Protein AF-A0A935PQ11-F1 (afdb_monomer_lite)

Sequence (102 aa):
MACAAPLFALVLFLADPVLAFARDPCHEKTTPECVARQKENCRKAVDQGLATARELPARGPSEIERKRELVSKIETLVADRRRAGADECRTWTEVMGIAFAQ

Secondary structure (DSSP, 8-state):
--------SSSSS---GGGGTT--TTTT--SHHHHHHHHHHHHHHHHHHHHHHHH----SHHHHHHHHHHHHHHHHHHHHHHHTT--HHHHHHHHHHHHH--

Radius of gyration: 23.53 Å; chains: 1; bounding box: 49×76×41 Å

pLDDT: mean 80.62, std 19.13, range [40.09, 97.75]

Foldseek 3Di:
DDDDDDDPPPPPPPPPPVVVVVDPVLPPVPDPVSVVVVLVVLQVLLVVLLVVLVVDDADDDVSVVVSVVLSVVSVVLVVVCVVVVHGSNVNSVVNVVSVPVD

Structure (mmCIF, N/CA/C/O backbone):
data_AF-A0A935PQ11-F1
#
_entry.id   AF-A0A935PQ11-F1
#
loop_
_atom_site.group_PDB
_atom_site.id
_atom_site.type_symbol
_atom_site.label_atom_id
_atom_site.label_alt_id
_atom_site.label_comp_id
_atom_site.label_asym_id
_atom_site.label_entity_id
_atom_site.label_seq_id
_atom_site.pdbx_PDB_ins_code
_atom_site.Cartn_x
_atom_site.Cartn_y
_atom_site.Cartn_z
_atom_site.occupancy
_atom_site.B_iso_or_equiv
_atom_site.auth_seq_id
_atom_site.auth_comp_id
_atom_site.auth_asym_id
_atom_site.auth_atom_id
_atom_site.pdbx_PDB_model_num
ATOM 1 N N . MET A 1 1 ? 32.686 63.352 -4.234 1.00 40.69 1 MET A N 1
ATOM 2 C CA . MET A 1 1 ? 32.273 62.797 -5.546 1.00 40.69 1 MET A CA 1
ATOM 3 C C . MET A 1 1 ? 33.345 61.808 -5.980 1.00 40.69 1 MET A C 1
ATOM 5 O O . MET A 1 1 ? 34.497 62.192 -5.923 1.00 40.69 1 MET A O 1
ATOM 9 N N . ALA A 1 2 ? 33.108 60.554 -6.350 1.00 40.09 2 ALA A N 1
ATOM 10 C CA . ALA A 1 2 ? 31.893 59.771 -6.535 1.00 40.09 2 ALA A CA 1
ATOM 11 C C . ALA A 1 2 ? 32.245 58.285 -6.285 1.00 40.09 2 ALA A C 1
ATOM 13 O O . ALA A 1 2 ? 33.352 57.855 -6.601 1.00 40.09 2 ALA A O 1
ATOM 14 N N . CYS A 1 3 ? 31.313 57.530 -5.698 1.00 45.41 3 CYS A N 1
ATOM 15 C CA . CYS A 1 3 ? 31.379 56.073 -5.579 1.00 45.41 3 CYS A CA 1
ATOM 16 C C . CYS A 1 3 ? 31.131 55.434 -6.950 1.00 45.41 3 CYS A C 1
ATOM 18 O O . CYS A 1 3 ? 30.149 5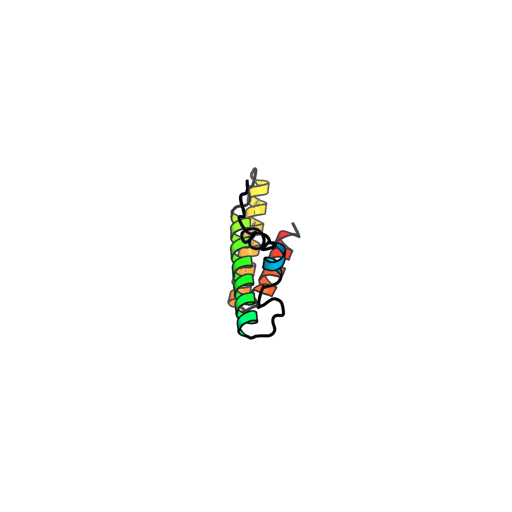5.775 -7.605 1.00 45.41 3 CYS A O 1
ATOM 20 N N . ALA A 1 4 ? 31.965 54.477 -7.351 1.00 46.75 4 ALA A N 1
ATOM 21 C CA . ALA A 1 4 ? 31.717 53.619 -8.505 1.00 46.75 4 ALA A CA 1
ATOM 22 C C . ALA A 1 4 ? 31.958 52.161 -8.094 1.00 46.75 4 ALA A C 1
ATOM 24 O O . ALA A 1 4 ? 33.064 51.641 -8.198 1.00 46.75 4 ALA A O 1
ATOM 25 N N . ALA A 1 5 ? 30.910 51.519 -7.580 1.00 47.25 5 ALA A N 1
ATOM 26 C CA . ALA A 1 5 ? 30.843 50.072 -7.423 1.00 47.25 5 ALA A CA 1
ATOM 27 C C . ALA A 1 5 ? 30.056 49.513 -8.622 1.00 47.25 5 ALA A C 1
ATOM 29 O O . ALA A 1 5 ? 28.865 49.816 -8.743 1.00 47.25 5 ALA A O 1
ATOM 30 N N . PRO A 1 6 ? 30.665 48.734 -9.534 1.00 49.97 6 PRO A N 1
ATOM 31 C CA . PRO A 1 6 ? 29.920 48.123 -10.618 1.00 49.97 6 PRO A CA 1
ATOM 32 C C . PRO A 1 6 ? 29.248 46.848 -10.097 1.00 49.97 6 PRO A C 1
ATOM 34 O O . PRO A 1 6 ? 29.891 45.831 -9.869 1.00 49.97 6 PRO A O 1
ATOM 37 N N . LEU A 1 7 ? 27.943 46.943 -9.839 1.00 48.28 7 LEU A N 1
ATOM 38 C CA . LEU A 1 7 ? 26.899 46.114 -10.462 1.00 48.28 7 LEU A CA 1
ATOM 39 C C . LEU A 1 7 ? 27.267 44.660 -10.847 1.00 48.28 7 LEU A C 1
ATOM 41 O O . LEU A 1 7 ? 26.966 44.225 -11.952 1.00 48.28 7 LEU A O 1
ATOM 45 N N . PHE A 1 8 ? 27.877 43.880 -9.954 1.00 47.22 8 PHE A N 1
ATOM 46 C CA . PHE A 1 8 ? 28.152 42.451 -10.190 1.00 47.22 8 PHE A CA 1
ATOM 47 C C . PHE A 1 8 ? 27.567 41.541 -9.102 1.00 47.22 8 PHE A C 1
ATOM 49 O O . PHE A 1 8 ? 28.087 40.468 -8.820 1.00 47.22 8 PHE A O 1
ATOM 56 N N . ALA A 1 9 ? 26.481 41.975 -8.459 1.00 48.38 9 ALA A N 1
ATOM 57 C CA . ALA A 1 9 ? 25.879 41.257 -7.332 1.00 48.38 9 ALA A CA 1
ATOM 58 C C . ALA A 1 9 ? 24.357 41.063 -7.461 1.00 48.38 9 ALA A C 1
ATOM 60 O O . ALA A 1 9 ? 23.684 40.876 -6.453 1.00 48.38 9 ALA A O 1
ATOM 61 N N . LEU A 1 10 ? 23.792 41.117 -8.675 1.00 47.22 10 LEU A N 1
ATOM 62 C CA . LEU A 1 10 ? 22.331 41.093 -8.851 1.00 47.22 10 LEU A CA 1
ATOM 63 C C . LEU A 1 10 ? 21.812 40.152 -9.950 1.00 47.22 10 LEU A C 1
ATOM 65 O O . LEU A 1 10 ? 20.751 40.396 -10.509 1.00 47.22 10 LEU A O 1
ATOM 69 N N . VAL A 1 11 ? 22.535 39.069 -10.262 1.00 48.94 11 VAL A N 1
ATOM 70 C CA . VAL A 1 11 ? 22.062 38.046 -11.229 1.00 48.94 11 VAL A CA 1
ATOM 71 C C . VAL A 1 11 ? 22.109 36.614 -10.667 1.00 48.94 11 VAL A C 1
ATOM 73 O O . VAL A 1 11 ? 21.759 35.665 -11.354 1.00 48.94 11 VAL A O 1
ATOM 76 N N . LEU A 1 12 ? 22.483 36.415 -9.397 1.00 48.34 12 LEU A N 1
ATOM 77 C CA . LEU A 1 12 ? 22.595 35.066 -8.808 1.00 48.34 12 LEU A CA 1
ATOM 78 C C . LEU A 1 12 ? 21.427 34.659 -7.893 1.00 48.34 12 LEU A C 1
ATOM 80 O O . LEU A 1 12 ? 21.464 33.579 -7.316 1.00 48.34 12 LEU A O 1
ATOM 84 N N . PHE A 1 13 ? 20.377 35.477 -7.780 1.00 46.88 13 PHE A N 1
ATOM 85 C CA . PHE A 1 13 ? 19.248 35.228 -6.867 1.00 46.88 13 PHE A CA 1
ATOM 86 C C . PHE A 1 13 ? 17.905 34.938 -7.555 1.00 46.88 13 PHE A C 1
ATOM 88 O O . PHE A 1 13 ? 16.856 35.057 -6.933 1.00 46.88 13 PHE A O 1
ATOM 95 N N . LEU A 1 14 ? 17.925 34.507 -8.818 1.00 48.59 14 LEU A N 1
ATOM 96 C CA . LEU A 1 14 ? 16.753 33.947 -9.503 1.00 48.59 14 LEU A CA 1
ATOM 97 C C . LEU A 1 14 ? 17.041 32.508 -9.949 1.00 48.59 14 LEU A C 1
ATOM 99 O O . LEU A 1 14 ? 16.854 32.137 -11.103 1.00 48.59 14 LEU A O 1
ATOM 103 N N . ALA A 1 15 ? 17.520 31.676 -9.023 1.00 50.22 15 ALA A N 1
ATOM 104 C CA . ALA A 1 15 ? 17.280 30.244 -9.138 1.00 50.22 15 ALA A CA 1
ATOM 105 C C . ALA A 1 15 ? 15.790 30.026 -8.841 1.00 50.22 15 ALA A C 1
ATOM 107 O O . ALA A 1 15 ? 15.389 29.785 -7.705 1.00 50.22 15 ALA A O 1
ATOM 108 N N . ASP A 1 16 ? 14.977 30.224 -9.876 1.00 45.75 16 ASP A N 1
ATOM 109 C CA . ASP A 1 16 ? 13.548 29.950 -9.904 1.00 45.75 16 ASP A CA 1
ATOM 110 C C . ASP A 1 16 ? 13.274 28.549 -9.318 1.00 45.75 16 ASP A C 1
ATOM 112 O O . ASP A 1 16 ? 13.709 27.551 -9.906 1.00 45.75 16 ASP A O 1
ATOM 116 N N . PRO A 1 17 ? 12.533 28.412 -8.199 1.00 53.31 17 PRO A N 1
ATOM 117 C CA . PRO A 1 17 ? 12.136 27.100 -7.676 1.00 53.31 17 PRO A CA 1
ATOM 118 C C . PRO A 1 17 ? 11.251 26.320 -8.667 1.00 53.31 17 PRO A C 1
ATOM 120 O O . PRO A 1 17 ? 11.058 25.114 -8.523 1.00 53.31 17 PRO A O 1
ATOM 123 N N . VAL A 1 18 ? 10.763 26.986 -9.718 1.00 50.34 18 VAL A N 1
ATOM 124 C CA . VAL A 1 18 ? 9.992 26.404 -10.821 1.00 50.34 18 VAL A CA 1
ATOM 125 C C . VAL A 1 18 ? 10.839 25.448 -11.680 1.00 50.34 18 VAL A C 1
ATOM 127 O O . VAL A 1 18 ? 10.323 24.446 -12.171 1.00 50.34 18 VAL A O 1
ATOM 130 N N . LEU A 1 19 ? 12.156 25.667 -11.804 1.00 46.59 19 LEU A N 1
ATOM 131 C CA . LEU A 1 19 ? 13.049 24.802 -12.595 1.00 46.59 19 LEU A CA 1
ATOM 132 C C . LEU A 1 19 ? 13.453 23.498 -11.884 1.00 46.59 19 LEU A C 1
ATOM 134 O O . LEU A 1 19 ? 13.984 22.594 -12.532 1.00 46.59 19 LEU A O 1
ATOM 138 N N . ALA A 1 20 ? 13.198 23.370 -10.579 1.00 47.78 20 ALA A N 1
ATOM 139 C CA . ALA A 1 20 ? 13.513 22.156 -9.824 1.00 47.78 20 ALA A CA 1
ATOM 140 C C . ALA A 1 20 ? 12.545 20.999 -10.139 1.00 47.78 20 ALA A C 1
ATOM 142 O O . ALA A 1 20 ? 12.954 19.840 -10.140 1.00 47.78 20 ALA A O 1
ATOM 143 N N . PHE A 1 21 ? 11.289 21.299 -10.488 1.00 47.75 21 PHE A N 1
ATOM 144 C CA . PHE A 1 21 ? 10.297 20.286 -10.872 1.00 47.75 21 PHE A CA 1
ATOM 145 C C . PHE A 1 21 ? 10.472 19.775 -12.314 1.00 47.75 21 PHE A C 1
ATOM 147 O O . PHE A 1 21 ? 9.990 18.696 -12.645 1.00 47.75 21 PHE A O 1
ATOM 154 N N . ALA A 1 22 ? 11.208 20.504 -13.161 1.00 51.28 22 ALA A N 1
ATOM 155 C CA . ALA A 1 22 ? 11.465 20.140 -14.557 1.00 51.28 22 ALA A CA 1
ATOM 156 C C . ALA A 1 22 ? 12.594 19.103 -14.746 1.00 51.28 22 ALA A C 1
ATOM 158 O O . ALA A 1 22 ? 12.881 18.703 -15.871 1.00 51.28 22 ALA A O 1
ATOM 159 N N . ARG A 1 23 ? 13.264 18.668 -13.671 1.00 57.09 23 ARG A N 1
ATOM 160 C CA . ARG A 1 23 ? 14.407 17.742 -13.737 1.00 57.09 23 ARG A CA 1
ATOM 161 C C . ARG A 1 23 ? 14.210 16.512 -12.856 1.00 57.09 23 ARG A C 1
ATOM 163 O O . ARG A 1 23 ? 15.099 16.148 -12.095 1.00 57.09 23 ARG A O 1
ATOM 170 N N . ASP A 1 24 ? 13.075 15.831 -12.981 1.00 65.31 24 ASP A N 1
ATOM 171 C CA . ASP A 1 24 ? 13.076 14.396 -12.688 1.00 65.31 24 ASP A CA 1
ATOM 172 C C . ASP A 1 24 ? 13.659 13.681 -13.922 1.00 65.31 24 ASP A C 1
ATOM 174 O O . ASP A 1 24 ? 12.966 13.569 -14.937 1.00 65.31 24 ASP A O 1
ATOM 178 N N . PRO A 1 25 ? 14.917 13.189 -13.886 1.00 67.38 25 PRO A N 1
ATOM 179 C CA . PRO A 1 25 ? 15.536 12.545 -15.045 1.00 67.38 25 PRO A CA 1
ATOM 180 C C . PRO A 1 25 ? 14.837 11.238 -15.456 1.00 67.38 25 PRO A C 1
ATOM 182 O O . PRO A 1 25 ? 15.189 10.659 -16.477 1.00 67.38 25 PRO A O 1
ATOM 185 N N . CYS A 1 26 ? 13.846 10.773 -14.686 1.00 74.69 26 CYS A N 1
ATOM 186 C CA . CYS A 1 26 ? 13.055 9.586 -14.983 1.00 74.69 26 CYS A CA 1
ATOM 187 C C . CYS A 1 26 ? 11.576 9.869 -15.234 1.00 74.69 26 CYS A C 1
ATOM 189 O O . CYS A 1 26 ? 10.772 8.935 -15.192 1.00 74.69 26 CYS A O 1
ATOM 191 N N . HIS A 1 27 ? 11.220 11.116 -15.551 1.00 72.19 27 HIS A N 1
ATOM 192 C CA . HIS A 1 27 ? 9.858 11.474 -15.938 1.00 72.19 27 HIS A CA 1
ATOM 193 C C . HIS A 1 27 ? 9.324 10.594 -17.087 1.00 72.19 27 HIS A C 1
ATOM 195 O O . HIS A 1 27 ? 8.221 10.057 -16.994 1.00 72.19 27 HIS A O 1
ATOM 201 N N . GLU A 1 28 ? 10.131 10.369 -18.131 1.00 66.19 28 GLU A N 1
ATOM 202 C CA . GLU A 1 28 ? 9.695 9.674 -19.353 1.00 66.19 28 GLU A CA 1
ATOM 203 C C . GLU A 1 28 ? 9.787 8.134 -19.298 1.00 66.19 28 GLU A C 1
ATOM 205 O O . GLU A 1 28 ? 9.337 7.462 -20.220 1.00 66.19 28 GLU A O 1
ATOM 210 N N . LYS A 1 29 ? 10.297 7.533 -18.210 1.00 67.94 29 LYS A N 1
ATOM 211 C CA . LYS A 1 29 ? 10.357 6.060 -18.013 1.00 67.94 29 LYS A CA 1
ATOM 212 C C . LYS A 1 29 ? 11.041 5.272 -19.152 1.00 67.94 29 LYS A C 1
ATOM 214 O O . LYS A 1 29 ? 10.722 4.106 -19.374 1.00 67.94 29 LYS A O 1
ATOM 219 N N . THR A 1 30 ? 11.975 5.882 -19.873 1.00 74.19 30 THR A N 1
ATOM 220 C CA . THR A 1 30 ? 12.549 5.317 -21.109 1.00 74.19 30 THR A CA 1
ATOM 221 C C . THR A 1 30 ? 13.764 4.414 -20.892 1.00 74.19 30 THR A C 1
ATOM 223 O O . THR A 1 30 ? 14.111 3.644 -21.786 1.00 74.19 30 THR A O 1
ATOM 226 N N . THR A 1 31 ? 14.410 4.463 -19.721 1.00 83.81 31 THR A N 1
ATOM 227 C CA . THR A 1 31 ? 15.611 3.665 -19.422 1.00 83.81 31 THR A CA 1
ATOM 228 C C . THR A 1 31 ? 15.351 2.591 -18.355 1.00 83.81 31 THR A C 1
ATOM 230 O O . THR A 1 31 ? 14.508 2.789 -17.473 1.00 83.81 31 THR A O 1
ATOM 233 N N . PRO A 1 32 ? 16.093 1.463 -18.367 1.00 86.12 32 PRO A N 1
ATOM 234 C CA . PRO A 1 32 ? 15.978 0.428 -17.335 1.00 86.12 32 PRO A CA 1
ATOM 235 C C . PRO A 1 32 ? 16.208 0.947 -15.908 1.00 86.12 32 PRO A C 1
ATOM 237 O O . PRO A 1 32 ? 15.514 0.529 -14.983 1.00 86.12 32 PRO A O 1
ATOM 240 N N . GLU A 1 33 ? 17.138 1.888 -15.731 1.00 85.44 33 GLU A N 1
ATOM 241 C CA . GLU A 1 33 ? 17.402 2.544 -14.444 1.00 85.44 33 GLU A CA 1
ATOM 242 C C . GLU A 1 33 ? 16.173 3.319 -13.951 1.00 85.44 33 GLU A C 1
ATOM 244 O O . GLU A 1 33 ? 15.760 3.187 -12.798 1.00 85.44 33 GLU A O 1
ATOM 249 N N . CYS A 1 34 ? 15.523 4.063 -14.845 1.00 87.06 34 CYS A N 1
ATOM 250 C CA . CYS A 1 34 ? 14.317 4.808 -14.516 1.00 87.06 34 CYS A CA 1
ATOM 251 C C . CYS A 1 34 ? 13.125 3.907 -14.190 1.00 87.06 34 CYS A C 1
ATOM 253 O O . CYS A 1 34 ? 12.354 4.212 -13.276 1.00 87.06 34 CYS A O 1
ATOM 255 N N . VAL A 1 35 ? 13.000 2.766 -14.871 1.00 85.56 35 VAL A N 1
ATOM 256 C CA . VAL A 1 35 ? 12.005 1.739 -14.532 1.00 85.56 35 VAL A CA 1
ATOM 257 C C . VAL A 1 35 ? 12.286 1.141 -13.148 1.00 85.56 35 VAL A C 1
ATOM 259 O O . VAL A 1 35 ? 11.359 0.980 -12.353 1.00 85.56 35 VAL A O 1
ATOM 262 N N . ALA A 1 36 ? 13.547 0.849 -12.819 1.00 87.50 36 ALA A N 1
ATOM 263 C CA . ALA A 1 36 ? 13.925 0.327 -11.506 1.00 87.50 36 ALA A CA 1
ATOM 264 C C . ALA A 1 36 ? 13.626 1.333 -10.381 1.00 87.50 36 ALA A C 1
ATOM 266 O O . ALA A 1 36 ? 12.993 0.971 -9.387 1.00 87.50 36 ALA A O 1
ATOM 267 N N . ARG A 1 37 ? 13.986 2.608 -10.572 1.00 87.56 37 ARG A N 1
ATOM 268 C CA . ARG A 1 37 ? 13.693 3.681 -9.612 1.00 87.56 37 ARG A CA 1
ATOM 269 C C . ARG A 1 37 ? 12.196 3.879 -9.404 1.00 87.56 37 ARG A C 1
ATOM 271 O O . ARG A 1 37 ? 11.742 4.082 -8.282 1.00 87.56 37 ARG A O 1
ATOM 278 N N . GLN A 1 38 ? 11.405 3.789 -10.469 1.00 85.81 38 GLN A N 1
ATOM 279 C CA . GLN A 1 38 ? 9.951 3.847 -10.353 1.00 85.81 38 GLN A CA 1
ATOM 280 C C . GLN A 1 38 ? 9.399 2.694 -9.511 1.00 85.81 38 GLN A C 1
ATOM 282 O O . GLN A 1 38 ? 8.590 2.940 -8.619 1.00 85.81 38 GLN A O 1
ATOM 287 N N . LYS A 1 39 ? 9.845 1.458 -9.758 1.00 88.31 39 LYS A N 1
ATOM 288 C CA . LYS A 1 39 ? 9.431 0.301 -8.951 1.00 88.31 39 LYS A CA 1
ATOM 289 C C . LYS A 1 39 ? 9.779 0.491 -7.477 1.00 88.31 39 LYS A C 1
ATOM 291 O O . LYS A 1 39 ? 8.954 0.199 -6.614 1.00 88.31 39 LYS A O 1
ATOM 296 N N . GLU A 1 40 ? 10.960 1.033 -7.188 1.00 91.69 40 GLU A N 1
ATOM 297 C CA . GLU A 1 40 ? 11.361 1.381 -5.825 1.00 91.69 40 GLU A CA 1
ATOM 298 C C . GLU A 1 40 ? 10.436 2.438 -5.203 1.00 91.69 40 GLU A C 1
ATOM 300 O O . GLU A 1 40 ? 9.976 2.264 -4.075 1.00 91.69 40 GLU A O 1
ATOM 305 N N . ASN A 1 41 ? 10.110 3.504 -5.936 1.00 91.19 41 ASN A N 1
ATOM 306 C CA . ASN A 1 41 ? 9.197 4.545 -5.461 1.00 91.19 41 ASN A CA 1
ATOM 307 C C . ASN A 1 41 ? 7.796 3.992 -5.173 1.00 91.19 41 ASN A C 1
ATOM 309 O O . ASN A 1 41 ? 7.198 4.339 -4.159 1.00 91.19 41 ASN A O 1
ATOM 313 N N . CYS A 1 42 ? 7.289 3.098 -6.021 1.00 93.06 42 CYS A N 1
ATOM 314 C CA . CYS A 1 42 ? 6.005 2.442 -5.795 1.00 93.06 42 CYS A CA 1
ATOM 315 C C . CYS A 1 42 ? 6.029 1.546 -4.557 1.00 93.06 42 CYS A C 1
ATOM 317 O O . CYS A 1 42 ? 5.111 1.609 -3.745 1.00 93.06 42 CYS A O 1
ATOM 319 N N . ARG A 1 43 ? 7.104 0.776 -4.357 1.00 94.50 43 ARG A N 1
ATOM 320 C CA . ARG A 1 43 ? 7.284 -0.017 -3.136 1.00 94.50 43 ARG A CA 1
ATOM 321 C C . ARG A 1 43 ? 7.275 0.871 -1.889 1.00 94.50 43 ARG A C 1
ATOM 323 O O . ARG A 1 43 ? 6.567 0.568 -0.933 1.00 94.50 43 ARG A O 1
ATOM 330 N N . LYS A 1 44 ? 8.014 1.988 -1.918 1.00 94.81 44 LYS A N 1
ATOM 331 C CA . LYS A 1 44 ? 8.014 2.981 -0.831 1.00 94.81 44 LYS A CA 1
ATOM 332 C C . LYS A 1 44 ? 6.614 3.539 -0.584 1.00 94.81 44 LYS A C 1
ATOM 334 O O . LYS A 1 44 ? 6.217 3.635 0.569 1.00 94.81 44 LYS A O 1
ATOM 339 N N . ALA A 1 45 ? 5.857 3.850 -1.636 1.00 92.38 45 ALA A N 1
ATOM 340 C CA . ALA A 1 45 ? 4.485 4.338 -1.511 1.00 92.38 45 ALA A CA 1
ATOM 341 C C . ALA A 1 45 ? 3.556 3.302 -0.854 1.00 92.38 45 ALA A C 1
ATOM 343 O O . ALA A 1 45 ? 2.813 3.657 0.056 1.00 92.38 45 ALA A O 1
ATOM 344 N N . VAL A 1 46 ? 3.647 2.023 -1.243 1.00 94.94 46 VAL A N 1
ATOM 345 C CA . VAL A 1 46 ? 2.902 0.922 -0.602 1.00 94.94 46 VAL A CA 1
ATOM 346 C C . VAL A 1 46 ? 3.232 0.832 0.887 1.00 94.94 46 VAL A C 1
ATOM 348 O O . VAL A 1 46 ? 2.324 0.826 1.720 1.00 94.94 46 VAL A O 1
ATOM 351 N N . ASP A 1 47 ? 4.521 0.802 1.230 1.00 94.94 47 ASP A N 1
ATOM 352 C CA . ASP A 1 47 ? 4.969 0.689 2.620 1.00 94.94 47 ASP A CA 1
ATOM 353 C C . ASP A 1 47 ? 4.528 1.910 3.450 1.00 94.94 47 ASP A C 1
ATOM 355 O O . ASP A 1 47 ? 4.041 1.765 4.574 1.00 94.94 47 ASP A O 1
ATOM 359 N N . GLN A 1 48 ? 4.633 3.111 2.878 1.00 94.12 48 GLN A N 1
ATOM 360 C CA . GLN A 1 48 ? 4.251 4.359 3.531 1.00 94.12 48 GLN A CA 1
ATOM 361 C C . GLN A 1 48 ? 2.731 4.473 3.704 1.00 94.12 48 GLN A C 1
ATOM 363 O O . GLN A 1 48 ? 2.273 4.835 4.783 1.00 94.12 48 GLN A O 1
ATOM 368 N N . GLY A 1 49 ? 1.937 4.091 2.700 1.00 90.38 49 GLY A N 1
ATOM 369 C CA . GLY A 1 49 ? 0.476 4.071 2.799 1.00 90.38 49 GLY A CA 1
ATOM 370 C C . GLY A 1 49 ? -0.029 3.081 3.848 1.00 90.38 49 GLY A C 1
ATOM 371 O O . GLY A 1 49 ? -0.935 3.407 4.616 1.00 90.38 49 GLY A O 1
ATOM 372 N N . LEU A 1 50 ? 0.597 1.903 3.952 1.00 93.56 50 LEU A N 1
ATOM 373 C CA . LEU A 1 50 ? 0.289 0.942 5.011 1.00 93.56 50 LEU A CA 1
ATOM 374 C C . LEU A 1 50 ? 0.650 1.488 6.402 1.00 93.56 50 LEU A C 1
ATOM 376 O O . LEU A 1 50 ? -0.139 1.349 7.339 1.00 93.56 50 LEU A O 1
ATOM 380 N N . ALA A 1 51 ? 1.811 2.132 6.547 1.00 94.19 51 ALA A N 1
ATOM 381 C CA . ALA A 1 51 ? 2.189 2.791 7.796 1.00 94.19 51 ALA A CA 1
ATOM 382 C C . ALA A 1 51 ? 1.174 3.881 8.181 1.00 94.19 51 ALA A C 1
ATOM 384 O O . ALA A 1 51 ? 0.663 3.880 9.299 1.00 94.19 51 ALA A O 1
ATOM 385 N N . THR A 1 52 ? 0.779 4.731 7.230 1.00 91.38 52 THR A N 1
ATOM 386 C CA . THR A 1 52 ? -0.245 5.756 7.453 1.00 91.38 52 THR A CA 1
ATOM 387 C C . THR A 1 52 ? -1.579 5.144 7.885 1.00 91.38 52 THR A C 1
ATOM 389 O O . THR A 1 52 ?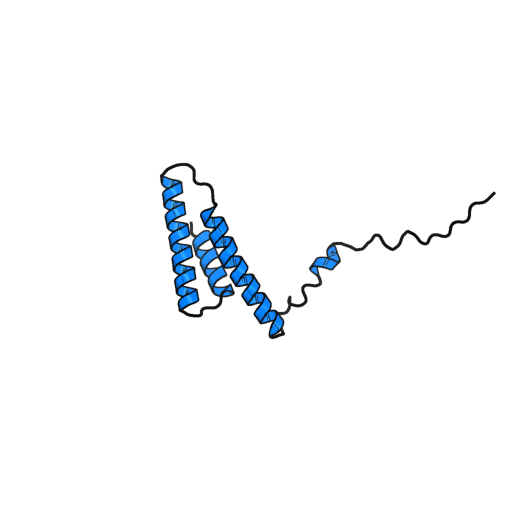 -2.160 5.604 8.865 1.00 91.38 52 THR A O 1
ATOM 392 N N . ALA A 1 53 ? -2.051 4.073 7.237 1.00 90.81 53 ALA A N 1
ATOM 393 C CA . ALA A 1 53 ? -3.295 3.399 7.621 1.00 90.81 53 ALA A CA 1
ATOM 394 C C . ALA A 1 53 ? -3.261 2.879 9.072 1.00 90.81 53 ALA A C 1
ATOM 396 O O . ALA A 1 53 ? -4.256 2.970 9.798 1.00 90.81 53 ALA A O 1
ATOM 397 N N . ARG A 1 54 ? -2.103 2.386 9.528 1.00 93.62 54 ARG A N 1
ATOM 398 C CA . ARG A 1 54 ? -1.884 1.951 10.919 1.00 93.62 54 ARG A CA 1
ATOM 399 C C . ARG A 1 54 ? -1.861 3.111 11.910 1.00 93.62 54 ARG A C 1
ATOM 401 O O . ARG A 1 54 ? -2.234 2.918 13.066 1.00 93.62 54 ARG A O 1
ATOM 408 N N . GLU A 1 55 ? -1.475 4.301 11.479 1.00 94.38 55 GLU A N 1
ATOM 409 C CA . GLU A 1 55 ? -1.374 5.495 12.324 1.00 94.38 55 GLU A CA 1
ATOM 410 C C . GLU A 1 55 ? -2.655 6.338 12.350 1.00 94.38 55 GLU A C 1
ATOM 412 O O . GLU A 1 55 ? -2.806 7.176 13.238 1.00 94.38 55 GLU A O 1
ATOM 417 N N . LEU A 1 56 ? -3.617 6.083 11.450 1.00 87.94 56 LEU A N 1
ATOM 418 C CA . LEU A 1 56 ? -4.879 6.828 11.406 1.00 87.94 56 LEU A CA 1
ATOM 419 C C . LEU A 1 56 ? -5.572 6.853 12.783 1.00 87.94 56 LEU A C 1
ATOM 421 O O . LEU A 1 56 ? -5.758 5.796 13.398 1.00 87.94 56 LEU A O 1
ATOM 425 N N . PRO A 1 57 ? 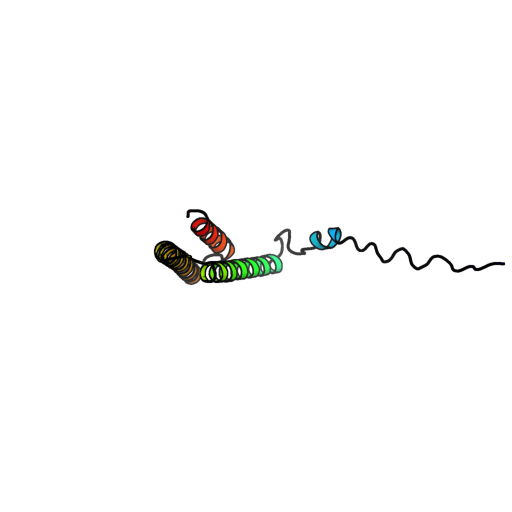-5.973 8.026 13.296 1.00 91.00 57 PRO A N 1
ATOM 426 C CA . PRO A 1 57 ? -6.696 8.100 14.555 1.00 91.00 57 PRO A CA 1
ATOM 427 C C . PRO A 1 57 ? -8.081 7.456 14.405 1.00 91.00 57 PRO A C 1
ATOM 429 O O . PRO A 1 57 ? -8.749 7.644 13.393 1.00 91.00 57 PRO A O 1
ATOM 432 N N . ALA A 1 58 ? -8.517 6.722 15.428 1.00 92.44 58 ALA A N 1
ATOM 433 C CA . ALA A 1 58 ? -9.852 6.135 15.506 1.00 92.44 58 ALA A CA 1
ATOM 434 C C . ALA A 1 58 ? -10.470 6.479 16.866 1.00 92.44 58 ALA A C 1
ATOM 436 O O . ALA A 1 58 ? -9.861 6.244 17.913 1.00 92.44 58 ALA A O 1
ATOM 437 N N . ARG A 1 59 ? -11.659 7.078 16.856 1.00 92.25 59 ARG A N 1
ATOM 438 C CA . ARG A 1 59 ? -12.372 7.576 18.032 1.00 92.25 59 ARG A CA 1
ATOM 439 C C . ARG A 1 59 ? -13.525 6.633 18.356 1.00 92.25 59 ARG A C 1
ATOM 441 O O . ARG A 1 59 ? -14.630 6.741 17.838 1.00 92.25 59 ARG A O 1
ATOM 448 N N . GLY A 1 60 ? -13.254 5.709 19.270 1.00 95.25 60 GLY A N 1
ATOM 449 C CA . GLY A 1 60 ? -14.248 4.786 19.807 1.00 95.25 60 GLY A CA 1
ATOM 450 C C . GLY A 1 60 ? -14.308 3.430 19.092 1.00 95.25 60 GLY A C 1
ATOM 451 O O . GLY A 1 60 ? -13.615 3.208 18.099 1.00 95.25 60 GLY A O 1
ATOM 452 N N . PRO A 1 61 ? -15.115 2.489 19.615 1.00 94.94 61 PRO A N 1
ATOM 453 C CA . PRO A 1 61 ? -15.009 1.073 19.252 1.00 94.94 61 PRO A CA 1
ATOM 454 C C . PRO A 1 61 ? -15.280 0.763 17.772 1.00 94.94 61 PRO A C 1
ATOM 456 O O . PRO A 1 61 ? -14.558 -0.028 17.176 1.00 94.94 61 PRO A O 1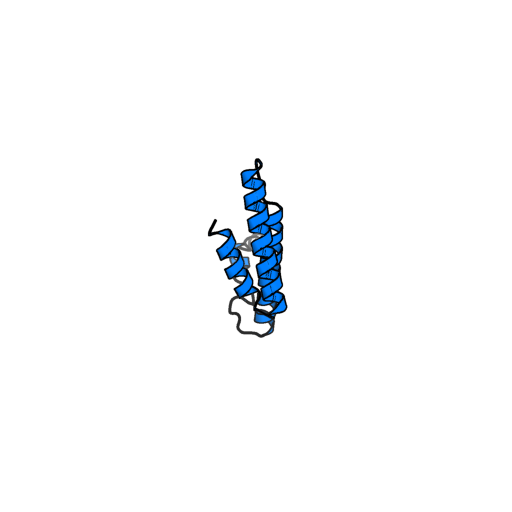
ATOM 459 N N . SER A 1 62 ? -16.278 1.411 17.163 1.00 94.69 62 SER A N 1
ATOM 460 C CA . SER A 1 62 ? -16.653 1.172 15.757 1.00 94.69 62 SER A CA 1
ATOM 461 C C . SER A 1 62 ? -15.574 1.637 14.770 1.00 94.69 62 SER A C 1
ATOM 463 O O . SER A 1 62 ? -15.233 0.926 13.825 1.00 94.69 62 SER A O 1
ATOM 465 N N . GLU A 1 63 ? -14.974 2.807 15.009 1.00 93.94 63 GLU A N 1
ATOM 466 C CA . GLU A 1 63 ? -13.879 3.306 14.170 1.00 93.94 63 GLU A CA 1
ATOM 4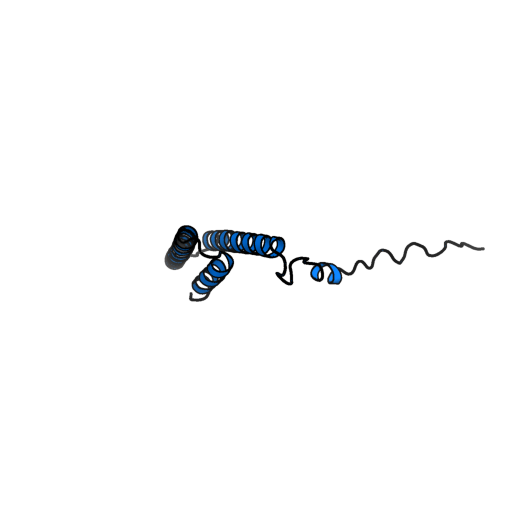67 C C . GLU A 1 63 ? -12.611 2.463 14.328 1.00 93.94 63 GLU A C 1
ATOM 469 O O . GLU A 1 63 ? -11.901 2.233 13.349 1.00 93.94 63 GLU A O 1
ATOM 474 N N . ILE A 1 64 ? -12.336 1.974 15.544 1.00 95.12 64 ILE A N 1
ATOM 475 C CA . ILE A 1 64 ? -11.207 1.074 15.810 1.00 95.12 64 ILE A CA 1
ATOM 476 C C . ILE A 1 64 ? -11.367 -0.221 15.011 1.00 95.12 64 ILE A C 1
ATOM 478 O O . ILE A 1 64 ? -10.402 -0.662 14.385 1.00 95.12 64 ILE A O 1
ATOM 482 N N . GLU A 1 65 ? -12.568 -0.802 14.991 1.00 95.56 65 GLU A N 1
ATOM 483 C CA . GLU A 1 65 ? -12.821 -2.031 14.240 1.00 95.56 65 GLU A CA 1
ATOM 484 C C . GLU A 1 65 ? -12.707 -1.801 12.728 1.00 95.56 65 GLU A C 1
ATOM 486 O O . GLU A 1 65 ? -11.952 -2.505 12.061 1.00 95.56 65 GLU A O 1
ATOM 491 N N . ARG A 1 66 ? -13.320 -0.736 12.188 1.00 92.81 66 ARG A N 1
ATOM 492 C CA . ARG A 1 66 ? -13.157 -0.364 10.767 1.00 92.81 66 ARG A CA 1
ATOM 493 C C . ARG A 1 66 ? -11.695 -0.161 10.378 1.00 92.81 66 ARG A C 1
ATOM 495 O O . ARG A 1 66 ? -11.270 -0.608 9.314 1.00 92.81 66 ARG A O 1
ATOM 502 N N . LYS A 1 67 ? -10.909 0.507 11.228 1.00 94.69 67 LYS A N 1
ATOM 503 C CA . LYS A 1 67 ? -9.472 0.692 11.000 1.00 94.69 67 LYS A CA 1
ATOM 504 C C . LYS A 1 67 ? -8.737 -0.648 10.996 1.00 94.69 67 LYS A C 1
ATOM 506 O O . LYS A 1 67 ? -7.901 -0.869 10.123 1.00 94.69 67 LYS A O 1
ATOM 511 N N . ARG A 1 68 ? -9.031 -1.540 11.947 1.00 95.19 68 ARG A N 1
ATOM 512 C CA . ARG A 1 68 ? -8.427 -2.879 12.007 1.00 95.19 68 ARG A CA 1
ATOM 513 C C . ARG A 1 68 ? -8.739 -3.678 10.743 1.00 95.19 68 ARG A C 1
ATOM 515 O O . ARG A 1 68 ? -7.819 -4.249 10.161 1.00 95.19 68 ARG A O 1
ATOM 522 N N . GLU A 1 69 ? -9.992 -3.681 10.299 1.00 95.00 69 GLU A N 1
ATOM 523 C CA . GLU A 1 69 ? -10.396 -4.350 9.060 1.00 95.00 69 GLU A CA 1
ATOM 524 C C . GLU A 1 69 ? -9.678 -3.773 7.836 1.00 95.00 69 GLU A C 1
ATOM 526 O O . GLU A 1 69 ? -9.159 -4.530 7.017 1.00 95.00 69 GLU A O 1
ATOM 531 N N . LEU A 1 70 ? -9.611 -2.442 7.716 1.00 93.62 70 LEU A N 1
ATOM 532 C CA . LEU A 1 70 ? -8.890 -1.770 6.635 1.00 93.62 70 LEU A CA 1
ATOM 533 C C . LEU A 1 70 ? -7.422 -2.198 6.593 1.00 93.62 70 LEU A C 1
ATOM 535 O O . LEU A 1 70 ? -6.929 -2.631 5.551 1.00 93.62 70 LEU A O 1
ATOM 539 N N . VAL A 1 71 ? -6.726 -2.072 7.725 1.00 96.06 71 VAL A N 1
ATOM 540 C CA . VAL A 1 71 ? -5.303 -2.412 7.829 1.00 96.06 71 VAL A CA 1
ATOM 541 C C . VAL A 1 71 ? -5.094 -3.881 7.475 1.00 96.06 71 VAL A C 1
ATOM 543 O O . VAL A 1 71 ? -4.235 -4.183 6.655 1.00 96.06 71 VAL A O 1
ATOM 546 N N . SER A 1 72 ? -5.929 -4.781 7.998 1.00 97.12 72 SER A N 1
ATOM 547 C CA . SER A 1 72 ? -5.845 -6.212 7.700 1.00 97.12 72 SER A CA 1
ATOM 548 C C . SER A 1 72 ? -6.045 -6.522 6.209 1.00 97.12 72 SER A C 1
ATOM 550 O O . SER A 1 72 ? -5.288 -7.314 5.641 1.00 97.12 72 SER A O 1
ATOM 552 N N . LYS A 1 73 ? -7.006 -5.866 5.540 1.00 95.38 73 LYS A N 1
ATOM 553 C CA . LYS A 1 73 ? -7.228 -6.012 4.089 1.00 95.38 73 LYS A CA 1
ATOM 554 C C . LYS A 1 73 ? -6.014 -5.549 3.283 1.00 95.38 73 LYS A C 1
ATOM 556 O O . LYS A 1 73 ? -5.585 -6.262 2.377 1.00 95.38 73 LYS A O 1
ATOM 561 N N . ILE A 1 74 ? -5.443 -4.391 3.623 1.00 95.56 74 ILE A N 1
ATOM 562 C CA . ILE A 1 74 ? -4.256 -3.851 2.943 1.00 95.56 74 ILE A CA 1
ATOM 563 C C . ILE A 1 74 ? -3.042 -4.762 3.170 1.00 95.56 74 ILE A C 1
ATOM 565 O O . ILE A 1 74 ? -2.348 -5.095 2.213 1.00 95.56 74 ILE A O 1
ATOM 569 N N . GLU A 1 75 ? -2.794 -5.204 4.404 1.00 96.94 75 GLU A N 1
ATOM 570 C CA . GLU A 1 75 ? -1.676 -6.101 4.734 1.00 96.94 75 GLU A CA 1
ATOM 571 C C . GLU A 1 75 ? -1.762 -7.424 3.977 1.00 96.94 75 GLU A C 1
ATOM 573 O O . GLU A 1 75 ? -0.768 -7.870 3.400 1.00 96.94 75 GLU A O 1
ATOM 578 N N . THR A 1 76 ? -2.957 -8.019 3.937 1.00 97.50 76 THR A N 1
ATOM 579 C CA . THR A 1 76 ? -3.211 -9.269 3.212 1.00 97.50 76 THR A CA 1
ATOM 580 C C . THR A 1 76 ? -2.967 -9.083 1.718 1.00 97.50 76 THR A C 1
ATOM 582 O O . THR A 1 76 ? -2.199 -9.842 1.128 1.00 97.50 76 THR A O 1
ATOM 585 N N . LEU A 1 77 ? -3.530 -8.025 1.120 1.00 96.00 77 LEU A N 1
ATOM 586 C CA . LEU A 1 77 ? -3.320 -7.706 -0.292 1.00 96.00 77 LEU A CA 1
ATOM 587 C C . LEU A 1 77 ? -1.825 -7.565 -0.612 1.00 96.00 77 LEU A C 1
ATOM 589 O O . LEU A 1 77 ? -1.330 -8.199 -1.541 1.00 96.00 77 LEU A O 1
ATOM 593 N N . VAL A 1 78 ? -1.095 -6.753 0.156 1.00 96.25 78 VAL A N 1
ATOM 594 C CA . VAL A 1 78 ? 0.335 -6.508 -0.079 1.00 96.25 78 VAL A CA 1
ATOM 595 C C . VAL A 1 78 ? 1.142 -7.801 0.053 1.00 96.25 78 VAL A C 1
ATOM 597 O O . VAL A 1 78 ? 1.998 -8.077 -0.791 1.00 96.25 78 VAL A O 1
ATOM 600 N N . ALA A 1 79 ? 0.866 -8.618 1.071 1.00 97.19 79 ALA A N 1
ATOM 601 C CA . ALA A 1 79 ? 1.547 -9.893 1.270 1.00 97.19 79 ALA A CA 1
ATOM 602 C C . ALA A 1 79 ? 1.303 -10.866 0.104 1.00 97.19 79 ALA A C 1
ATOM 604 O O . ALA A 1 79 ? 2.254 -11.467 -0.404 1.00 97.19 79 ALA A O 1
ATOM 605 N N . ASP A 1 80 ? 0.057 -10.984 -0.354 1.00 97.75 80 ASP A N 1
ATOM 606 C CA . ASP A 1 80 ? -0.319 -11.871 -1.456 1.00 97.75 80 ASP A CA 1
ATOM 607 C C . ASP A 1 80 ? 0.292 -11.415 -2.784 1.00 97.75 80 ASP A C 1
ATOM 609 O O . ASP A 1 80 ? 0.861 -12.225 -3.522 1.00 97.75 80 ASP A O 1
ATOM 613 N N . ARG A 1 81 ? 0.255 -10.109 -3.075 1.00 96.31 81 ARG A N 1
ATOM 614 C CA . ARG A 1 81 ? 0.865 -9.534 -4.282 1.00 96.31 81 ARG A CA 1
ATOM 615 C C . ARG A 1 81 ? 2.376 -9.719 -4.308 1.00 96.31 81 ARG A C 1
ATOM 617 O O . ARG A 1 81 ? 2.908 -10.143 -5.333 1.00 96.31 81 ARG A O 1
ATOM 624 N N . ARG A 1 82 ? 3.059 -9.499 -3.182 1.00 94.94 82 ARG A N 1
ATOM 625 C CA . ARG A 1 82 ? 4.506 -9.738 -3.067 1.00 94.94 82 ARG A CA 1
ATOM 626 C C . ARG A 1 82 ? 4.857 -11.211 -3.241 1.00 94.94 82 ARG A C 1
ATOM 628 O O . ARG A 1 82 ? 5.800 -11.523 -3.962 1.00 94.94 82 ARG A O 1
ATOM 635 N N . ARG A 1 83 ? 4.078 -12.124 -2.651 1.00 97.25 83 ARG A N 1
ATOM 636 C CA . ARG A 1 83 ? 4.268 -13.574 -2.826 1.00 97.25 83 ARG A CA 1
ATOM 637 C C . ARG A 1 83 ? 4.078 -14.008 -4.279 1.00 97.25 83 ARG A C 1
ATOM 639 O O . ARG A 1 83 ? 4.806 -14.872 -4.753 1.00 97.25 83 ARG A O 1
ATOM 646 N N . ALA A 1 84 ? 3.133 -13.392 -4.983 1.00 96.62 84 ALA A N 1
ATOM 647 C CA . ALA A 1 84 ? 2.879 -13.641 -6.398 1.00 96.62 84 ALA A CA 1
ATOM 648 C C . ALA A 1 84 ? 3.890 -12.960 -7.344 1.00 96.62 84 ALA A C 1
ATOM 650 O O . ALA A 1 84 ? 3.776 -13.120 -8.557 1.00 96.62 84 ALA A O 1
ATOM 651 N N . GLY A 1 85 ? 4.850 -12.183 -6.824 1.00 93.25 85 GLY A N 1
ATOM 652 C CA . GLY A 1 85 ? 5.792 -11.416 -7.644 1.00 93.25 85 GLY A CA 1
ATOM 653 C C . GLY A 1 85 ? 5.123 -10.309 -8.466 1.00 93.25 85 GLY A C 1
ATOM 654 O O . GLY A 1 85 ? 5.609 -9.962 -9.543 1.00 93.25 85 GLY A O 1
ATOM 655 N N . ALA A 1 86 ? 3.987 -9.785 -7.999 1.00 92.94 86 ALA A N 1
ATOM 656 C CA . ALA A 1 86 ? 3.261 -8.729 -8.688 1.00 92.94 86 ALA A CA 1
ATOM 657 C C . ALA A 1 86 ? 4.030 -7.399 -8.670 1.00 92.94 86 ALA A C 1
ATOM 659 O O . ALA A 1 86 ? 4.850 -7.128 -7.794 1.00 92.94 86 ALA A O 1
ATOM 660 N N . ASP A 1 87 ? 3.726 -6.545 -9.646 1.00 92.62 87 ASP A N 1
ATOM 661 C CA . ASP A 1 87 ? 4.303 -5.208 -9.737 1.00 92.62 87 ASP A CA 1
ATOM 662 C C . ASP A 1 87 ? 3.835 -4.304 -8.577 1.00 92.62 87 ASP A C 1
ATOM 664 O O . ASP A 1 87 ? 2.644 -4.228 -8.258 1.00 92.62 87 ASP A O 1
ATOM 668 N N . GLU A 1 88 ? 4.776 -3.602 -7.945 1.00 91.69 88 GLU A N 1
ATOM 669 C CA . GLU A 1 88 ? 4.509 -2.743 -6.782 1.00 91.69 88 GLU A CA 1
ATOM 670 C C . GLU A 1 88 ? 3.692 -1.491 -7.157 1.00 91.69 88 GLU A C 1
ATOM 672 O O . GLU A 1 88 ? 2.883 -1.031 -6.354 1.00 91.69 88 GLU A O 1
ATOM 677 N N . CYS A 1 89 ? 3.807 -0.956 -8.381 1.00 92.62 89 CYS A N 1
ATOM 678 C CA . CYS A 1 89 ? 2.989 0.186 -8.820 1.00 92.62 89 CYS A CA 1
ATOM 679 C C . CYS A 1 89 ? 1.529 -0.217 -9.050 1.00 92.62 89 CYS A C 1
ATOM 681 O O . CYS A 1 89 ? 0.602 0.523 -8.704 1.00 92.62 89 CYS A O 1
ATOM 683 N N . ARG A 1 90 ? 1.308 -1.420 -9.591 1.00 93.88 90 ARG A N 1
ATOM 684 C CA . ARG A 1 90 ? -0.032 -2.013 -9.644 1.00 93.88 90 ARG A CA 1
ATOM 685 C C . ARG A 1 90 ? -0.582 -2.252 -8.238 1.00 93.88 90 ARG A C 1
ATOM 687 O O . ARG A 1 90 ? -1.719 -1.882 -7.965 1.00 93.88 90 ARG A O 1
ATOM 694 N N . THR A 1 91 ? 0.231 -2.819 -7.349 1.00 94.44 91 THR A N 1
ATOM 695 C CA . THR A 1 91 ? -0.157 -3.083 -5.954 1.00 94.44 91 THR A CA 1
ATOM 696 C C . THR A 1 91 ? -0.559 -1.792 -5.242 1.00 94.44 91 THR A C 1
ATOM 698 O O . THR A 1 91 ? -1.595 -1.760 -4.587 1.00 94.44 91 THR A O 1
ATOM 701 N N . TRP A 1 92 ? 0.176 -0.696 -5.451 1.00 93.56 92 TRP A N 1
ATOM 702 C CA . TRP A 1 92 ? -0.192 0.627 -4.944 1.00 93.56 92 TRP A CA 1
ATOM 703 C C . TRP A 1 92 ? -1.581 1.083 -5.408 1.00 93.56 92 TRP A C 1
ATOM 705 O O . TRP A 1 92 ? -2.380 1.551 -4.601 1.00 93.56 92 TRP A O 1
ATOM 715 N N . THR A 1 93 ? -1.906 0.897 -6.689 1.00 93.94 93 THR A N 1
ATOM 716 C CA . THR A 1 93 ? -3.226 1.265 -7.230 1.00 93.94 93 THR A CA 1
ATOM 717 C C . THR A 1 93 ? -4.346 0.461 -6.563 1.00 93.94 93 THR A C 1
ATOM 719 O O . THR A 1 93 ? -5.393 1.012 -6.229 1.00 93.94 93 THR A O 1
ATOM 722 N N . GLU A 1 94 ? -4.118 -0.830 -6.320 1.00 93.88 94 GLU A N 1
ATOM 723 C CA . GLU A 1 94 ? -5.076 -1.698 -5.628 1.00 93.88 94 GLU A CA 1
ATOM 724 C C . GLU A 1 94 ? -5.244 -1.305 -4.147 1.00 93.88 94 GLU A C 1
ATOM 726 O O . GLU A 1 94 ? -6.373 -1.2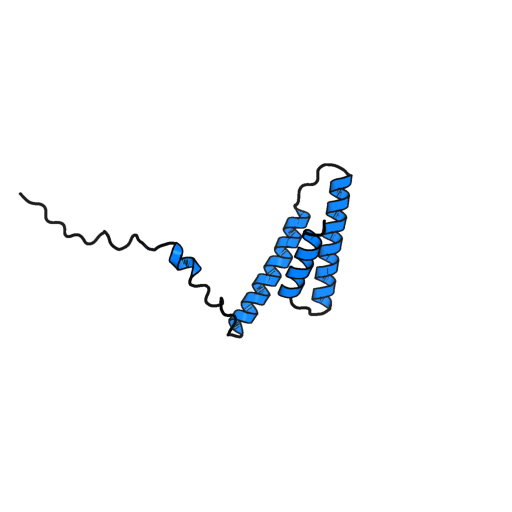47 -3.657 1.00 93.88 94 GLU A O 1
ATOM 731 N N . VAL A 1 95 ? -4.155 -0.942 -3.455 1.00 94.06 95 VAL A N 1
ATOM 732 C CA . VAL A 1 95 ? -4.197 -0.401 -2.081 1.00 94.06 95 VAL A CA 1
ATOM 733 C C . VAL A 1 95 ? -5.026 0.882 -2.018 1.00 94.06 95 VAL A C 1
ATOM 735 O O . VAL A 1 95 ? -5.900 0.997 -1.158 1.00 94.06 95 VAL A O 1
ATOM 738 N N . MET A 1 96 ? -4.811 1.823 -2.943 1.00 92.19 96 MET A N 1
ATOM 739 C CA . MET A 1 96 ? -5.604 3.057 -3.001 1.00 92.19 96 MET A CA 1
ATOM 740 C C . MET A 1 96 ? -7.081 2.770 -3.291 1.00 92.19 96 MET A C 1
ATOM 742 O O . MET A 1 96 ? -7.951 3.421 -2.720 1.00 92.19 96 MET A O 1
ATOM 746 N N . GLY A 1 97 ? -7.377 1.764 -4.119 1.00 91.62 97 GLY A N 1
ATOM 747 C CA . GLY A 1 97 ? -8.744 1.302 -4.360 1.00 91.62 97 GLY A CA 1
ATOM 748 C C . GLY A 1 97 ? -9.448 0.848 -3.078 1.00 91.62 97 GLY A C 1
ATOM 749 O O . GLY A 1 97 ? -10.572 1.268 -2.824 1.00 91.62 97 GLY A O 1
ATOM 750 N N . ILE A 1 98 ? -8.773 0.060 -2.232 1.00 89.75 98 ILE A N 1
ATOM 751 C CA . ILE A 1 98 ? -9.307 -0.333 -0.916 1.00 89.75 98 ILE A CA 1
ATOM 752 C C . ILE A 1 98 ? -9.502 0.901 -0.029 1.00 89.75 98 ILE A C 1
ATOM 754 O O . ILE A 1 98 ? -10.559 1.064 0.571 1.00 89.75 98 ILE A O 1
ATOM 758 N N . ALA A 1 99 ? -8.502 1.781 0.040 1.00 86.50 99 ALA A N 1
ATOM 759 C CA . ALA A 1 99 ? -8.523 2.944 0.922 1.00 86.50 99 ALA A CA 1
ATOM 760 C C . ALA A 1 99 ? -9.571 4.010 0.546 1.00 86.50 99 ALA A C 1
ATOM 762 O O . ALA A 1 99 ? -9.937 4.803 1.408 1.00 86.50 99 ALA A O 1
ATOM 763 N N . PHE A 1 100 ? -10.057 4.046 -0.700 1.00 84.31 100 PHE A N 1
ATOM 764 C CA . PHE A 1 100 ? -11.109 4.974 -1.140 1.00 84.31 100 PHE A CA 1
ATOM 765 C C . PHE A 1 100 ? -12.500 4.343 -1.279 1.00 84.31 100 PHE A C 1
ATOM 767 O O . PHE A 1 100 ? -13.476 5.080 -1.364 1.00 84.31 100 PHE A O 1
ATOM 774 N N . ALA A 1 101 ? -12.621 3.013 -1.283 1.00 78.88 101 ALA A N 1
ATOM 775 C CA . ALA A 1 101 ? -13.909 2.307 -1.343 1.00 78.88 101 ALA A CA 1
ATOM 776 C C . ALA A 1 101 ? -14.614 2.181 0.030 1.00 78.88 101 ALA A C 1
ATOM 778 O O . ALA A 1 101 ? -15.449 1.297 0.222 1.00 78.88 101 ALA A O 1
ATOM 779 N N . GLN A 1 102 ? -14.224 3.030 0.983 1.00 58.59 102 GLN A N 1
ATOM 780 C CA . GLN A 1 102 ? -14.584 3.000 2.405 1.00 58.59 102 GLN A CA 1
ATOM 781 C C . GLN A 1 102 ? -15.877 3.745 2.709 1.00 58.59 102 GLN A C 1
ATOM 783 O O . GLN A 1 102 ? -16.154 4.745 2.012 1.00 58.59 102 GLN A O 1
#